Protein AF-A0A1W5XYM2-F1 (afdb_monomer)

Structure (mmCIF, N/CA/C/O backbone):
data_AF-A0A1W5XYM2-F1
#
_entry.id   AF-A0A1W5XYM2-F1
#
loop_
_atom_site.group_PDB
_atom_site.id
_atom_site.type_symbol
_atom_site.label_atom_id
_atom_site.label_alt_id
_atom_site.label_comp_id
_atom_site.label_asym_id
_atom_site.label_entity_id
_atom_site.label_seq_id
_atom_site.pdbx_PDB_ins_code
_atom_site.Cartn_x
_atom_site.Cartn_y
_atom_site.Cartn_z
_atom_site.occupancy
_atom_site.B_iso_or_equiv
_atom_site.auth_seq_id
_atom_site.auth_comp_id
_atom_site.auth_asym_id
_atom_site.auth_atom_id
_atom_site.pdbx_PDB_model_num
ATOM 1 N N . MET A 1 1 ? -4.472 -8.269 26.282 1.00 30.28 1 MET A N 1
ATOM 2 C CA . MET A 1 1 ? -3.073 -8.304 25.808 1.00 30.28 1 MET A CA 1
ATOM 3 C C . MET A 1 1 ? -2.757 -6.924 25.257 1.00 30.28 1 MET A C 1
ATOM 5 O O . MET A 1 1 ? -3.439 -6.501 24.339 1.00 30.28 1 MET A O 1
ATOM 9 N N . ARG A 1 2 ? -1.864 -6.162 25.898 1.00 38.22 2 ARG A N 1
ATOM 10 C CA . ARG A 1 2 ? -1.544 -4.778 25.515 1.00 38.22 2 ARG A CA 1
ATOM 11 C C . ARG A 1 2 ? -0.221 -4.819 24.760 1.00 38.22 2 ARG A C 1
ATOM 13 O O . ARG A 1 2 ? 0.815 -4.989 25.397 1.00 38.22 2 ARG A O 1
ATOM 20 N N . LEU A 1 3 ? -0.263 -4.754 23.430 1.00 42.53 3 LEU A N 1
ATOM 21 C CA . LEU A 1 3 ? 0.958 -4.581 22.650 1.00 42.53 3 LEU A CA 1
ATOM 22 C C . LEU A 1 3 ? 1.494 -3.173 22.916 1.00 42.53 3 LEU A C 1
ATOM 24 O O . LEU A 1 3 ? 0.780 -2.178 22.792 1.00 42.53 3 LEU A O 1
ATOM 28 N N . LEU A 1 4 ? 2.740 -3.122 23.376 1.00 39.78 4 LEU A N 1
ATOM 29 C CA . LEU A 1 4 ? 3.521 -1.900 23.475 1.00 39.78 4 LEU A CA 1
ATOM 30 C C . LEU A 1 4 ? 3.634 -1.304 22.070 1.00 39.78 4 LEU A C 1
ATOM 32 O O . LEU A 1 4 ? 3.884 -2.042 21.118 1.00 39.78 4 LEU A O 1
ATOM 36 N N . ALA A 1 5 ? 3.428 0.011 21.972 1.00 45.81 5 ALA A N 1
ATOM 37 C CA . ALA A 1 5 ? 3.648 0.806 20.772 1.00 45.81 5 ALA A CA 1
ATOM 38 C C . ALA A 1 5 ? 5.026 0.463 20.197 1.00 45.81 5 ALA A C 1
ATOM 40 O O . ALA A 1 5 ? 6.050 0.820 20.779 1.00 45.81 5 ALA A O 1
ATOM 41 N N . SER A 1 6 ? 5.047 -0.323 19.125 1.00 45.06 6 SER A N 1
ATOM 42 C CA . SER A 1 6 ? 6.289 -0.778 18.528 1.00 45.06 6 SER A CA 1
ATOM 43 C C . SER A 1 6 ? 6.662 0.196 17.425 1.00 45.06 6 SER A C 1
ATOM 45 O O . SER A 1 6 ? 5.834 0.534 16.588 1.00 45.06 6 SER A O 1
ATOM 47 N N . ASP A 1 7 ? 7.932 0.584 17.430 1.00 51.69 7 ASP A N 1
ATOM 48 C CA . ASP A 1 7 ? 8.725 1.157 16.337 1.00 51.69 7 ASP A CA 1
ATOM 49 C C . ASP A 1 7 ? 8.713 0.206 15.116 1.00 51.69 7 ASP A C 1
ATOM 51 O O . ASP A 1 7 ? 9.746 -0.310 14.696 1.00 51.69 7 ASP A O 1
ATOM 55 N N . ARG A 1 8 ? 7.538 -0.173 14.604 1.00 60.62 8 ARG A N 1
ATOM 56 C CA . ARG A 1 8 ? 7.311 -1.073 13.464 1.00 60.62 8 ARG A CA 1
ATOM 57 C C . ARG A 1 8 ? 5.956 -0.733 12.849 1.00 60.62 8 ARG A C 1
ATOM 59 O O . ARG A 1 8 ? 5.041 -0.336 13.563 1.00 60.62 8 ARG A O 1
ATOM 66 N N . VAL A 1 9 ? 5.836 -0.899 11.532 1.00 69.81 9 VAL A N 1
ATOM 67 C CA . VAL A 1 9 ? 4.541 -0.808 10.840 1.00 69.81 9 VAL A CA 1
ATOM 68 C C . VAL A 1 9 ? 3.540 -1.750 11.509 1.00 69.81 9 VAL A C 1
ATOM 70 O O . VAL A 1 9 ? 3.903 -2.864 11.893 1.00 69.81 9 VAL A O 1
ATOM 73 N N . ASP A 1 10 ? 2.307 -1.270 11.666 1.00 81.50 10 ASP A N 1
ATOM 74 C CA . ASP A 1 10 ? 1.212 -1.999 12.300 1.00 81.50 10 ASP A CA 1
ATOM 75 C C . ASP A 1 10 ? 1.014 -3.374 11.632 1.00 81.50 10 ASP A C 1
ATOM 77 O O . ASP A 1 10 ? 0.920 -3.480 10.407 1.00 81.50 10 ASP A O 1
ATOM 81 N N . GLY A 1 11 ? 0.989 -4.440 12.435 1.00 84.94 11 GLY A N 1
ATOM 82 C CA . GLY A 1 11 ? 0.826 -5.803 11.932 1.00 84.94 11 GLY A CA 1
ATOM 83 C C . GLY A 1 11 ? -0.524 -6.015 11.249 1.00 84.94 11 GLY A C 1
ATOM 84 O O . GLY A 1 11 ? -0.584 -6.708 10.232 1.00 84.94 11 GLY A O 1
ATOM 85 N N . ASP A 1 12 ? -1.576 -5.364 11.747 1.00 89.75 12 ASP A N 1
ATOM 86 C CA . ASP A 1 12 ? -2.912 -5.436 11.157 1.00 89.75 12 ASP A CA 1
ATOM 87 C C . ASP A 1 12 ? -2.926 -4.745 9.789 1.00 89.75 12 ASP A C 1
ATOM 89 O O . ASP A 1 12 ? -3.544 -5.243 8.848 1.00 89.75 12 ASP A O 1
ATOM 93 N N . LEU A 1 13 ? -2.141 -3.673 9.624 1.00 94.19 13 LEU A N 1
ATOM 94 C CA . LEU A 1 13 ? -1.963 -3.011 8.332 1.00 94.19 13 LEU A CA 1
ATOM 95 C C . LEU A 1 13 ? -1.293 -3.921 7.298 1.00 94.19 13 LEU A C 1
ATOM 97 O O . LEU A 1 13 ? -1.741 -3.987 6.153 1.00 94.19 13 LEU A O 1
ATOM 101 N N . VAL A 1 14 ? -0.243 -4.648 7.688 1.00 92.81 14 VAL A N 1
ATOM 102 C CA . VAL A 1 14 ? 0.433 -5.596 6.786 1.00 92.81 14 VAL A CA 1
ATOM 103 C C . VAL A 1 14 ? -0.506 -6.741 6.397 1.00 92.81 14 VAL A C 1
ATOM 105 O O . VAL A 1 14 ? -0.561 -7.121 5.226 1.00 92.81 14 VAL A O 1
ATOM 108 N N . CYS A 1 15 ? -1.273 -7.269 7.353 1.00 94.38 15 CYS A N 1
ATOM 109 C CA . CYS A 1 15 ? -2.271 -8.305 7.097 1.00 94.38 15 CYS A CA 1
ATOM 110 C C . CYS A 1 15 ? -3.372 -7.821 6.142 1.00 94.38 15 CYS A C 1
ATOM 112 O O . CYS A 1 15 ? -3.681 -8.520 5.177 1.00 94.38 15 CYS A O 1
ATOM 114 N N . ALA A 1 16 ? -3.918 -6.621 6.362 1.00 97.00 16 ALA A N 1
ATOM 115 C CA . ALA A 1 16 ? -4.932 -6.024 5.495 1.00 97.00 16 ALA A CA 1
ATOM 116 C C . ALA A 1 16 ? -4.398 -5.795 4.072 1.00 97.00 16 ALA A C 1
ATOM 118 O O . ALA A 1 16 ? -5.051 -6.159 3.094 1.00 97.00 16 ALA A O 1
ATOM 119 N N . ALA A 1 17 ? -3.173 -5.276 3.946 1.00 96.62 17 ALA A N 1
ATOM 120 C CA . ALA A 1 17 ? -2.528 -5.075 2.651 1.00 96.62 17 ALA A CA 1
ATOM 121 C C . ALA A 1 17 ? -2.314 -6.394 1.894 1.00 96.62 17 ALA A C 1
ATOM 123 O O . ALA A 1 17 ? -2.504 -6.453 0.682 1.00 96.62 17 ALA A O 1
ATOM 124 N N . TYR A 1 18 ? -1.944 -7.465 2.601 1.00 95.25 18 TYR A N 1
ATOM 125 C CA . TYR A 1 18 ? -1.798 -8.790 2.001 1.00 95.25 18 TYR A CA 1
ATOM 126 C C . TYR A 1 18 ? -3.147 -9.426 1.623 1.00 95.25 18 TYR A C 1
ATOM 128 O O . TYR A 1 18 ? -3.212 -10.226 0.686 1.00 95.25 18 TYR A O 1
ATOM 136 N N . ALA A 1 19 ? -4.225 -9.097 2.340 1.00 97.19 19 ALA A N 1
ATOM 137 C CA . ALA A 1 19 ? -5.566 -9.595 2.052 1.00 97.19 19 ALA A CA 1
ATOM 138 C C . ALA A 1 19 ? -6.166 -8.979 0.776 1.00 97.19 19 ALA A C 1
ATOM 140 O O . ALA A 1 19 ? -6.905 -9.669 0.074 1.00 97.19 19 ALA A O 1
ATOM 141 N N . GLU A 1 20 ? -5.822 -7.730 0.444 1.00 97.62 20 GLU A N 1
ATOM 142 C CA . GLU A 1 20 ? -6.244 -7.064 -0.795 1.00 97.62 20 GLU A CA 1
ATOM 143 C C . GLU A 1 20 ? -5.508 -7.652 -2.018 1.00 97.62 20 GLU A C 1
ATOM 145 O O . GLU A 1 20 ? -4.294 -7.462 -2.175 1.00 97.62 20 GLU A O 1
ATOM 150 N N . PRO A 1 21 ? -6.212 -8.357 -2.930 1.00 95.81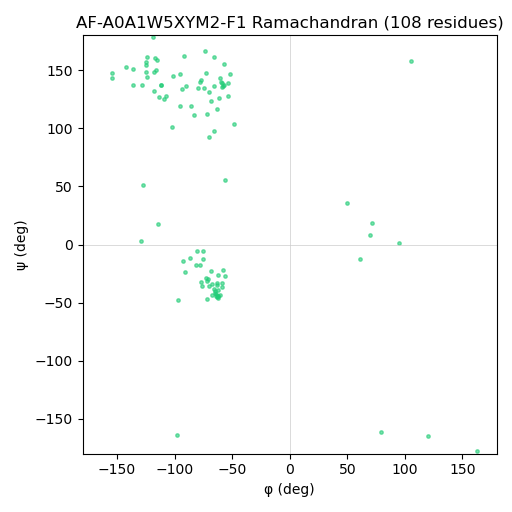 21 PRO A N 1
ATOM 151 C CA . PRO A 1 21 ? -5.577 -9.052 -4.042 1.00 95.81 21 PRO A CA 1
ATOM 152 C C . PRO A 1 21 ? -4.772 -8.146 -4.969 1.00 95.81 21 PRO A C 1
ATOM 154 O O . PRO A 1 21 ? -3.763 -8.611 -5.492 1.00 95.81 21 PRO A O 1
ATOM 157 N N . ARG A 1 22 ? -5.189 -6.889 -5.176 1.00 95.62 22 ARG A N 1
ATOM 158 C CA . ARG A 1 22 ? -4.481 -5.927 -6.034 1.00 95.62 22 ARG A CA 1
ATOM 159 C C . ARG A 1 22 ? -3.127 -5.533 -5.438 1.00 95.62 22 ARG A C 1
ATOM 161 O O . ARG A 1 22 ? -2.129 -5.522 -6.152 1.00 95.62 22 ARG A O 1
ATOM 168 N N . LEU A 1 23 ? -3.069 -5.279 -4.129 1.00 96.56 23 LEU A N 1
ATOM 169 C CA . LEU A 1 23 ? -1.831 -4.894 -3.441 1.00 96.56 23 LEU A CA 1
ATOM 170 C C . LEU A 1 23 ? -0.899 -6.079 -3.201 1.00 96.56 23 LEU A C 1
ATOM 172 O O . LEU A 1 23 ? 0.315 -5.922 -3.302 1.00 96.56 23 LEU A O 1
ATOM 176 N N . ARG A 1 24 ? -1.440 -7.285 -2.979 1.00 95.88 24 ARG A N 1
ATOM 177 C CA . ARG A 1 24 ? -0.645 -8.517 -2.829 1.00 95.88 24 ARG A CA 1
ATOM 178 C C . ARG A 1 24 ? 0.238 -8.828 -4.044 1.00 95.88 24 ARG A C 1
ATOM 180 O O . ARG A 1 24 ? 1.208 -9.573 -3.923 1.00 95.88 24 ARG A O 1
ATOM 187 N N . GLN A 1 25 ? -0.103 -8.296 -5.215 1.00 95.00 25 GLN A N 1
ATOM 188 C CA . GLN A 1 25 ? 0.695 -8.460 -6.430 1.00 95.00 25 GLN A CA 1
ATOM 189 C C . GLN A 1 25 ? 1.928 -7.549 -6.466 1.00 95.00 25 GLN A C 1
ATOM 191 O O . GLN A 1 25 ? 2.842 -7.804 -7.250 1.00 95.00 25 GLN A O 1
ATOM 196 N N . LEU A 1 26 ? 1.961 -6.503 -5.640 1.00 95.44 26 LEU A N 1
ATOM 197 C CA . LEU A 1 26 ? 3.032 -5.517 -5.598 1.00 95.44 26 LEU A CA 1
ATOM 198 C C . LEU A 1 26 ? 4.101 -5.898 -4.581 1.00 95.44 26 LEU A C 1
ATOM 200 O O . LEU A 1 26 ? 3.882 -6.720 -3.694 1.00 95.44 26 LEU A O 1
ATOM 204 N N . PHE A 1 27 ? 5.276 -5.289 -4.711 1.00 94.00 27 PHE A N 1
ATOM 205 C CA . PHE A 1 27 ? 6.357 -5.449 -3.753 1.00 94.00 27 PHE A CA 1
ATOM 206 C C . PHE A 1 27 ? 6.150 -4.486 -2.573 1.00 94.00 27 PHE A C 1
ATOM 208 O O . PHE A 1 27 ? 6.269 -3.271 -2.771 1.00 94.00 27 PHE A O 1
ATOM 215 N N . PRO A 1 28 ? 5.836 -4.982 -1.360 1.00 93.75 28 PRO A N 1
ATOM 216 C CA . PRO A 1 28 ? 5.708 -4.126 -0.195 1.00 93.75 28 PRO A CA 1
ATOM 217 C C . PRO A 1 28 ? 7.093 -3.755 0.329 1.00 93.75 28 PRO A C 1
ATOM 219 O O . PRO A 1 28 ? 7.989 -4.596 0.426 1.00 93.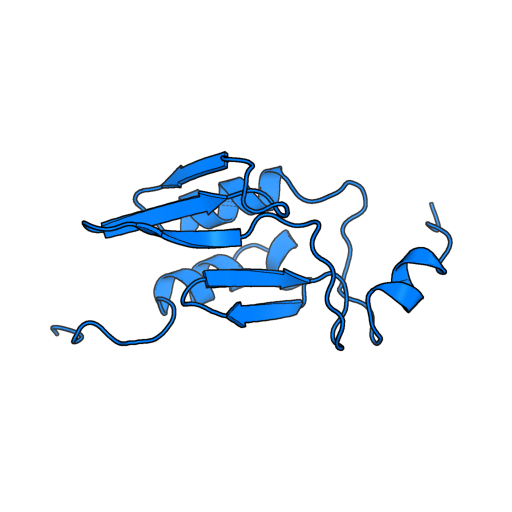75 28 PRO A O 1
ATOM 222 N N . TRP A 1 29 ? 7.260 -2.505 0.737 1.00 90.44 29 TRP A N 1
ATOM 223 C CA . TRP A 1 29 ? 8.446 -2.082 1.468 1.00 90.44 29 TRP A CA 1
ATOM 224 C C . TRP A 1 29 ? 8.076 -1.074 2.549 1.00 90.44 29 TRP A C 1
ATOM 226 O O . TRP A 1 29 ? 7.064 -0.381 2.469 1.00 90.44 29 TRP A O 1
ATOM 236 N N . VAL A 1 30 ? 8.888 -1.037 3.602 1.00 89.50 30 VAL A N 1
ATOM 237 C CA . VAL A 1 30 ? 8.656 -0.187 4.768 1.00 89.50 30 VAL A CA 1
ATOM 238 C C . VAL A 1 30 ? 9.803 0.799 4.909 1.00 89.50 30 VAL A C 1
ATOM 240 O O . VAL A 1 30 ? 10.970 0.408 4.884 1.00 89.50 30 VAL A O 1
ATOM 243 N N . GLY A 1 31 ? 9.474 2.072 5.102 1.00 84.25 31 GLY A N 1
ATOM 244 C CA . GLY A 1 31 ? 10.444 3.127 5.380 1.00 84.25 31 GLY A CA 1
ATOM 245 C C . GLY A 1 31 ? 9.789 4.271 6.140 1.00 84.25 31 GLY A C 1
ATOM 246 O O . GLY A 1 31 ? 8.626 4.562 5.909 1.00 84.25 31 GLY A O 1
ATOM 247 N N . MET A 1 32 ? 10.508 4.900 7.075 1.00 83.62 32 MET A N 1
ATOM 248 C CA . MET A 1 32 ? 9.979 6.003 7.904 1.00 83.62 32 MET A CA 1
ATOM 249 C C . MET A 1 32 ? 8.619 5.702 8.570 1.00 83.62 32 MET A C 1
ATOM 251 O O . MET A 1 32 ? 7.796 6.599 8.710 1.00 83.62 32 MET A O 1
ATOM 255 N N . TRP A 1 33 ? 8.387 4.451 8.989 1.00 85.25 33 TRP A N 1
ATOM 256 C CA . TRP A 1 33 ? 7.114 3.981 9.573 1.00 85.25 33 TRP A CA 1
ATOM 257 C C . TRP A 1 33 ? 5.934 3.890 8.603 1.00 85.25 33 TRP A C 1
ATOM 259 O O . TRP A 1 33 ? 4.815 3.618 9.025 1.00 85.25 33 TRP A O 1
ATOM 269 N N . GLU A 1 34 ? 6.180 4.070 7.313 1.00 92.19 34 GLU A N 1
ATOM 270 C CA . GLU A 1 34 ? 5.175 4.033 6.260 1.00 92.19 34 GLU A CA 1
ATOM 271 C C . GLU A 1 34 ? 5.225 2.694 5.521 1.00 92.19 34 GLU A C 1
ATOM 273 O O . GLU A 1 34 ? 6.302 2.127 5.303 1.00 92.19 34 GLU A O 1
ATOM 278 N N . LEU A 1 35 ? 4.057 2.212 5.103 1.00 94.75 35 LEU A N 1
ATOM 279 C CA . LEU A 1 35 ? 3.913 1.080 4.201 1.00 94.75 35 LEU A CA 1
ATOM 280 C C . LEU A 1 35 ? 3.769 1.586 2.76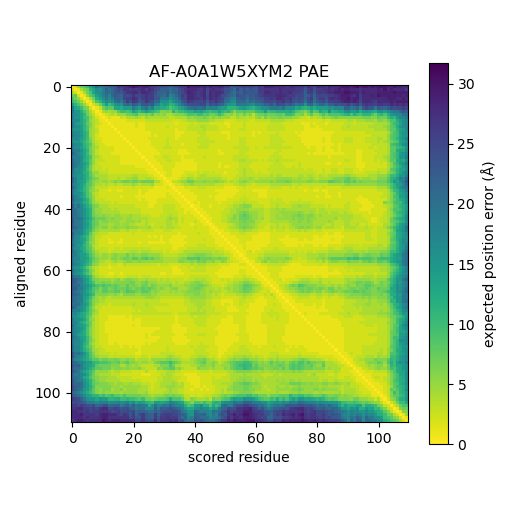6 1.00 94.75 35 LEU A C 1
ATOM 282 O O . LEU A 1 35 ? 2.814 2.292 2.439 1.00 94.75 35 LEU A O 1
ATOM 286 N N . HIS A 1 36 ? 4.707 1.183 1.918 1.00 94.50 36 HIS A N 1
ATOM 287 C CA . HIS A 1 36 ? 4.772 1.535 0.505 1.00 94.50 36 HIS A CA 1
ATOM 288 C C . HIS A 1 36 ? 4.631 0.295 -0.375 1.00 94.50 36 HIS A C 1
ATOM 290 O O . HIS A 1 36 ? 4.915 -0.828 0.050 1.00 94.50 36 HIS A O 1
ATOM 296 N N . PHE A 1 37 ? 4.269 0.521 -1.637 1.00 95.19 37 PHE A N 1
ATOM 297 C CA . PHE A 1 37 ? 4.168 -0.517 -2.659 1.00 95.19 37 PHE A CA 1
ATOM 298 C C . PHE A 1 37 ? 4.954 -0.110 -3.899 1.00 95.19 37 PHE A C 1
ATOM 300 O O . PHE A 1 37 ? 4.905 1.036 -4.337 1.00 95.19 37 PHE A O 1
ATOM 307 N N . SER A 1 38 ? 5.680 -1.065 -4.469 1.00 93.50 38 SER A N 1
ATOM 308 C CA . SER A 1 38 ? 6.467 -0.886 -5.683 1.00 93.50 38 SER A CA 1
ATOM 309 C C . SER A 1 38 ? 6.043 -1.904 -6.732 1.00 93.50 38 SER A C 1
ATOM 311 O O . SER A 1 38 ? 5.746 -3.060 -6.423 1.00 93.50 38 SER A O 1
ATOM 313 N N . ARG A 1 39 ? 6.057 -1.487 -7.998 1.00 93.69 39 ARG A N 1
ATOM 314 C CA . ARG A 1 39 ? 5.846 -2.384 -9.142 1.00 93.69 39 ARG A CA 1
ATOM 315 C C . ARG A 1 39 ? 7.113 -3.159 -9.512 1.00 93.69 39 ARG A C 1
ATOM 317 O O . ARG A 1 39 ? 7.051 -4.034 -10.365 1.00 93.69 39 ARG A O 1
ATOM 324 N N . CYS A 1 40 ? 8.249 -2.869 -8.881 1.00 93.56 40 CYS A N 1
ATOM 325 C CA . CYS A 1 40 ? 9.505 -3.602 -9.040 1.00 93.56 40 CYS A CA 1
ATOM 326 C C . CYS A 1 40 ? 10.051 -4.088 -7.693 1.00 93.56 40 CYS A C 1
ATOM 328 O O . CYS A 1 40 ? 9.767 -3.482 -6.655 1.00 93.56 40 CYS A O 1
ATOM 330 N N . THR A 1 41 ? 10.839 -5.162 -7.704 1.00 93.00 41 THR A N 1
ATOM 331 C CA . THR A 1 41 ? 11.372 -5.780 -6.476 1.00 93.00 41 THR A CA 1
ATOM 332 C C . THR A 1 41 ? 12.751 -5.267 -6.057 1.00 93.00 41 THR A C 1
ATOM 334 O O . THR A 1 41 ? 13.176 -5.540 -4.938 1.00 93.00 41 THR A O 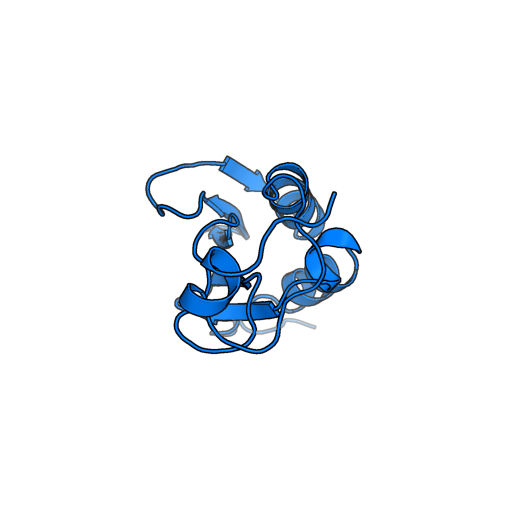1
ATOM 337 N N . GLU A 1 42 ? 13.468 -4.555 -6.929 1.00 93.00 42 GLU A N 1
ATOM 338 C CA . GLU A 1 42 ? 14.821 -4.052 -6.668 1.00 93.00 42 GLU A CA 1
ATOM 339 C C . GLU A 1 42 ? 14.875 -2.522 -6.646 1.00 93.00 42 GLU A C 1
ATOM 341 O O . GLU A 1 42 ? 14.018 -1.817 -7.188 1.00 93.00 42 GLU A O 1
ATOM 346 N N . TYR A 1 43 ? 15.920 -2.000 -6.004 1.00 86.81 43 TYR A N 1
ATOM 347 C CA . TYR A 1 43 ? 16.182 -0.570 -5.939 1.00 86.81 43 TYR A CA 1
ATOM 348 C C . TYR A 1 43 ? 16.784 -0.055 -7.262 1.00 86.81 43 TYR A C 1
ATOM 350 O O . TYR A 1 43 ? 17.668 -0.711 -7.811 1.00 86.81 43 TYR A O 1
ATOM 358 N N . PRO A 1 44 ? 16.417 1.152 -7.737 1.00 88.56 44 PRO A N 1
ATOM 359 C CA . PRO A 1 44 ? 15.408 2.048 -7.169 1.00 88.56 44 PRO A CA 1
ATOM 360 C C . PRO A 1 44 ? 13.960 1.594 -7.420 1.00 88.56 44 PRO A C 1
ATOM 362 O O . PRO A 1 44 ? 13.595 1.268 -8.547 1.00 88.56 44 PRO A O 1
ATOM 365 N N . CYS A 1 45 ? 13.132 1.641 -6.369 1.00 86.44 45 CYS A N 1
ATOM 366 C CA . CYS A 1 45 ? 11.708 1.285 -6.406 1.00 86.44 45 CYS A CA 1
ATOM 367 C C . CYS A 1 45 ? 10.877 2.244 -7.273 1.00 86.44 45 CYS A C 1
ATOM 369 O O . CYS A 1 45 ? 11.282 3.390 -7.507 1.00 86.44 45 CYS A O 1
ATOM 371 N N . THR A 1 46 ? 9.678 1.821 -7.690 1.00 87.19 46 THR A N 1
ATOM 372 C CA . THR A 1 46 ? 8.695 2.768 -8.237 1.00 87.19 46 THR A CA 1
ATOM 373 C C . THR A 1 46 ? 8.106 3.639 -7.120 1.00 87.19 46 THR A C 1
ATOM 375 O O . THR A 1 46 ? 8.010 3.221 -5.969 1.00 87.19 46 THR A O 1
ATOM 378 N N . TRP A 1 47 ? 7.767 4.882 -7.467 1.00 86.94 47 TRP A N 1
ATOM 379 C CA . TRP A 1 47 ? 7.202 5.904 -6.575 1.00 86.94 47 TRP A CA 1
ATOM 380 C C . TRP A 1 47 ? 5.925 6.470 -7.201 1.00 86.94 47 TRP A C 1
ATOM 382 O O . TRP A 1 47 ? 5.793 7.669 -7.417 1.00 86.94 47 TRP A O 1
ATOM 392 N N . ASP A 1 48 ? 5.022 5.582 -7.598 1.00 91.06 48 ASP A N 1
ATOM 393 C CA . ASP A 1 48 ? 3.801 5.883 -8.353 1.00 91.06 48 ASP A CA 1
ATOM 394 C C . ASP A 1 48 ? 2.534 5.276 -7.732 1.00 91.06 48 ASP A C 1
ATOM 396 O O . ASP A 1 48 ? 1.445 5.446 -8.272 1.00 91.06 48 ASP A O 1
ATOM 400 N N . VAL A 1 49 ? 2.667 4.613 -6.582 1.00 93.56 49 VAL A N 1
ATOM 401 C CA . VAL A 1 49 ? 1.559 4.078 -5.784 1.00 93.56 49 VAL A CA 1
ATOM 402 C C . VAL A 1 49 ? 1.456 4.868 -4.473 1.00 93.56 49 VAL A C 1
ATOM 404 O O . VAL A 1 49 ? 2.497 5.170 -3.880 1.00 93.56 49 VAL A O 1
ATOM 407 N N . PRO A 1 50 ? 0.245 5.244 -4.014 1.00 96.06 50 PRO A N 1
ATOM 408 C CA . PRO A 1 50 ? 0.067 5.861 -2.704 1.00 96.06 50 PRO A CA 1
ATOM 409 C C . PRO A 1 50 ? 0.595 4.978 -1.569 1.00 96.06 50 PRO A C 1
ATOM 411 O O . PRO A 1 50 ? 0.657 3.754 -1.684 1.00 96.06 50 PRO A O 1
ATOM 414 N N . TYR A 1 51 ? 0.941 5.601 -0.450 1.00 95.19 51 TYR A N 1
ATOM 415 C CA . TYR A 1 51 ? 1.470 4.912 0.723 1.00 95.19 51 TYR A CA 1
ATOM 416 C C . TYR A 1 51 ? 0.629 5.201 1.961 1.00 95.19 51 TYR A C 1
ATOM 418 O O . TYR A 1 51 ? -0.124 6.177 2.011 1.00 95.19 51 TYR A O 1
ATOM 426 N N . ILE A 1 52 ? 0.774 4.341 2.969 1.00 96.56 52 ILE A N 1
ATOM 427 C CA . ILE A 1 52 ? 0.015 4.411 4.217 1.00 96.56 52 ILE A CA 1
ATOM 428 C C . ILE A 1 52 ? 0.970 4.740 5.359 1.00 96.56 52 ILE A C 1
ATOM 430 O O . ILE A 1 52 ? 1.970 4.053 5.561 1.00 96.56 52 ILE A O 1
ATOM 434 N N . ALA A 1 53 ? 0.650 5.775 6.125 1.00 93.50 53 ALA A N 1
ATOM 435 C CA . ALA A 1 53 ? 1.387 6.201 7.306 1.00 93.50 53 ALA A CA 1
ATOM 436 C C . ALA A 1 53 ? 0.495 6.102 8.555 1.00 93.50 53 ALA A C 1
ATOM 438 O O . ALA A 1 53 ? -0.714 6.319 8.459 1.00 93.50 53 ALA A O 1
ATOM 439 N N . PRO A 1 54 ? 1.046 5.826 9.747 1.00 92.50 54 PRO A N 1
ATOM 440 C CA . PRO A 1 54 ? 0.283 5.927 10.985 1.00 92.50 54 PRO A CA 1
ATOM 441 C C . PRO A 1 54 ? -0.116 7.386 11.260 1.00 92.50 54 PRO A C 1
ATOM 443 O O . PRO A 1 54 ? 0.702 8.303 11.151 1.00 92.50 54 PRO A O 1
ATOM 446 N N . ARG A 1 55 ? -1.368 7.610 11.674 1.00 91.62 55 ARG A N 1
ATOM 447 C CA . ARG A 1 55 ? -1.861 8.929 12.095 1.00 91.62 55 ARG A CA 1
ATOM 448 C C . ARG A 1 55 ? -1.639 9.119 13.594 1.00 91.62 55 ARG A C 1
ATOM 450 O O . ARG A 1 55 ? -1.933 8.241 14.409 1.00 91.62 55 ARG A O 1
ATOM 457 N N . ARG A 1 56 ? -1.166 10.302 13.999 1.00 85.50 56 ARG A N 1
ATOM 458 C CA . ARG A 1 56 ? -1.061 10.649 15.424 1.00 85.50 56 ARG A CA 1
ATOM 459 C C . ARG A 1 56 ? -2.455 10.625 16.060 1.00 85.50 56 ARG A C 1
ATOM 461 O O . ARG A 1 56 ? -3.346 11.328 15.605 1.00 85.50 56 ARG A O 1
ATOM 468 N N . GLY A 1 57 ? -2.613 9.862 17.140 1.00 85.44 57 GLY A N 1
ATOM 469 C CA . GLY A 1 57 ? -3.911 9.673 17.800 1.00 85.44 57 GLY A CA 1
ATOM 470 C C . GLY A 1 57 ? -4.666 8.417 17.355 1.00 85.44 57 GLY A C 1
ATOM 471 O O . GLY A 1 57 ? -5.737 8.156 17.892 1.00 85.44 57 GLY A O 1
ATOM 472 N N . GLY A 1 58 ? -4.088 7.620 16.451 1.00 88.88 58 GLY A N 1
ATOM 473 C CA . GLY A 1 58 ? -4.664 6.368 15.965 1.00 88.88 58 GLY A CA 1
ATOM 474 C C . GLY A 1 58 ? -5.236 6.491 14.555 1.00 88.88 58 GLY A C 1
ATOM 475 O O . GLY A 1 58 ? -5.563 7.587 14.086 1.00 88.88 58 GLY A O 1
ATOM 476 N N . GLY A 1 59 ? -5.353 5.345 13.889 1.00 93.75 59 GLY A N 1
ATOM 477 C CA . GLY A 1 59 ? -5.707 5.255 12.477 1.00 93.75 59 GLY A CA 1
ATOM 478 C C . GLY A 1 59 ? -4.524 5.547 11.555 1.00 93.75 59 GLY A C 1
ATOM 479 O O . GLY A 1 59 ? -3.355 5.503 11.953 1.00 93.75 59 GLY A O 1
ATOM 480 N N . PHE A 1 60 ? -4.852 5.863 10.311 1.00 95.75 60 PHE A N 1
ATOM 481 C CA . PHE A 1 60 ? -3.934 5.906 9.188 1.00 95.75 60 PHE A CA 1
ATOM 482 C C . PHE A 1 60 ? -4.165 7.149 8.336 1.00 95.75 60 PHE A C 1
ATOM 484 O O . PHE A 1 60 ? -5.270 7.678 8.232 1.00 95.75 60 PHE A O 1
ATOM 491 N N . VAL A 1 61 ? -3.091 7.588 7.703 1.00 95.75 61 VAL A N 1
ATOM 492 C CA . VAL A 1 61 ? -3.074 8.588 6.647 1.00 95.75 61 VAL A CA 1
ATOM 493 C C . VAL A 1 61 ? -2.675 7.892 5.359 1.00 95.75 61 VAL A C 1
ATOM 495 O O . VAL A 1 61 ? -1.721 7.116 5.349 1.00 95.75 61 VAL A O 1
ATOM 498 N N . VAL A 1 62 ? -3.363 8.218 4.272 1.00 97.00 62 VAL A N 1
ATOM 499 C CA . VAL A 1 62 ? -2.968 7.831 2.922 1.00 97.00 62 VAL A CA 1
ATOM 500 C C . VAL A 1 62 ? -2.489 9.079 2.193 1.00 97.00 62 VAL A C 1
ATOM 502 O O . VAL A 1 62 ? -3.195 10.090 2.111 1.00 97.00 62 VAL A O 1
ATOM 505 N N . ALA A 1 63 ? -1.274 9.008 1.667 1.00 95.50 63 ALA A N 1
ATOM 506 C CA . ALA A 1 63 ? -0.652 10.087 0.917 1.00 95.50 63 ALA A CA 1
ATOM 507 C C . ALA A 1 63 ? -0.222 9.587 -0.460 1.00 95.50 63 ALA A C 1
ATOM 509 O O . ALA A 1 63 ? 0.096 8.412 -0.655 1.00 95.50 63 ALA A O 1
ATOM 510 N N . GLY A 1 64 ? -0.255 10.492 -1.432 1.00 92.06 64 GLY A N 1
ATOM 511 C CA . GLY A 1 64 ? 0.122 10.180 -2.797 1.00 92.06 64 GLY A CA 1
ATOM 512 C C . GLY A 1 64 ? 1.637 10.016 -2.953 1.00 92.06 64 GLY A C 1
ATOM 513 O O . GLY A 1 64 ? 2.420 10.417 -2.085 1.00 92.06 64 GLY A O 1
ATOM 514 N N . PRO A 1 65 ? 2.084 9.464 -4.089 1.00 86.81 65 PRO A N 1
ATOM 515 C CA . PRO A 1 65 ? 3.474 9.049 -4.279 1.00 86.81 65 PRO A CA 1
ATOM 516 C C . PRO A 1 65 ? 4.491 10.199 -4.197 1.00 86.81 65 PRO A C 1
ATOM 518 O O . PRO A 1 65 ? 5.645 10.006 -3.821 1.00 86.81 65 PRO A O 1
ATOM 521 N N . SER A 1 66 ? 4.056 11.423 -4.510 1.00 82.50 66 SER A N 1
ATOM 522 C CA . SER A 1 66 ? 4.866 12.644 -4.438 1.00 82.50 66 SER A CA 1
ATOM 523 C C . SER A 1 66 ? 5.084 13.165 -3.011 1.00 82.50 66 SER A C 1
ATOM 525 O O . SER A 1 66 ? 5.798 14.152 -2.835 1.00 82.50 66 SER A O 1
ATOM 527 N N . ARG A 1 67 ? 4.451 12.549 -1.998 1.00 81.94 67 ARG A N 1
ATOM 528 C CA . ARG A 1 67 ? 4.392 12.981 -0.584 1.00 81.94 67 ARG A CA 1
ATOM 529 C C . ARG A 1 67 ? 3.740 14.347 -0.335 1.00 81.94 67 ARG A C 1
ATOM 531 O O . ARG A 1 67 ? 3.448 14.675 0.809 1.00 81.94 67 ARG A O 1
ATOM 538 N N . VAL A 1 68 ? 3.512 15.141 -1.379 1.00 84.31 68 VAL A N 1
ATOM 539 C CA . VAL A 1 68 ? 2.774 16.412 -1.315 1.00 84.31 68 VAL A CA 1
ATOM 540 C C . VAL A 1 68 ? 1.285 16.219 -1.575 1.00 84.31 68 VAL A C 1
ATOM 542 O O . VAL A 1 68 ? 0.472 17.042 -1.165 1.00 84.31 68 VAL 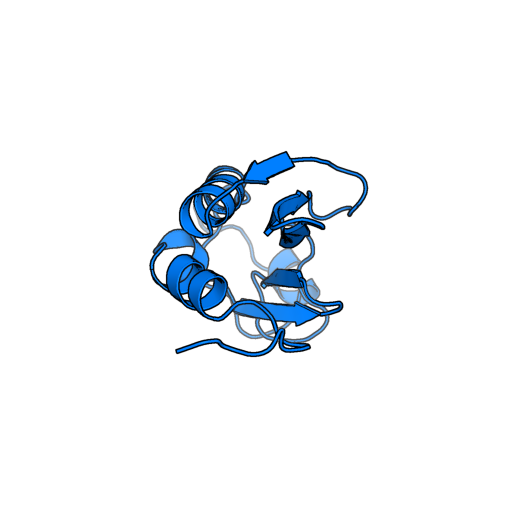A O 1
ATOM 545 N N . GLU A 1 69 ? 0.925 15.138 -2.262 1.00 89.81 69 GLU A N 1
ATOM 546 C CA . GLU A 1 69 ? -0.462 14.783 -2.512 1.00 89.81 69 GLU A CA 1
ATOM 547 C C . GLU A 1 69 ? -1.072 14.105 -1.286 1.00 89.81 69 GLU A C 1
ATOM 549 O O . GLU A 1 69 ? -0.491 13.197 -0.688 1.00 89.81 69 GLU A O 1
ATOM 554 N N . TRP A 1 70 ? -2.282 14.530 -0.946 1.00 93.12 70 TRP A N 1
ATOM 555 C CA . TRP A 1 70 ? -3.071 13.969 0.134 1.00 93.12 70 TRP A CA 1
ATOM 556 C C . TRP A 1 70 ? -4.227 13.148 -0.428 1.00 93.12 70 TRP A C 1
ATOM 558 O O . TRP A 1 70 ? -5.006 13.657 -1.234 1.00 93.12 70 TRP A O 1
ATOM 568 N N . VAL A 1 71 ? -4.359 11.898 0.022 1.00 95.56 71 VAL A N 1
ATOM 569 C CA . VAL A 1 71 ? -5.461 11.019 -0.386 1.00 95.56 71 VAL A CA 1
ATOM 570 C C . VAL A 1 71 ? -6.588 11.039 0.644 1.00 95.56 71 VAL A C 1
ATOM 572 O O . VAL A 1 71 ? -7.748 11.196 0.263 1.00 95.56 71 VAL A O 1
ATOM 575 N N . GLY A 1 72 ? -6.269 10.895 1.933 1.00 96.56 72 GLY A N 1
ATOM 576 C CA . GLY A 1 72 ? -7.277 10.850 2.991 1.00 96.56 72 GLY A CA 1
ATOM 577 C C . GLY A 1 72 ? -6.771 10.282 4.314 1.00 96.56 72 GLY A C 1
ATOM 578 O O . GLY A 1 72 ? -5.607 9.912 4.447 1.00 96.56 72 GLY A O 1
ATOM 579 N N . GLU A 1 73 ? -7.677 10.188 5.286 1.00 97.31 73 GLU A N 1
ATOM 580 C CA . GLU A 1 73 ? -7.456 9.485 6.555 1.00 97.31 73 GLU A CA 1
ATOM 581 C C . GLU A 1 73 ? -8.409 8.301 6.661 1.00 97.31 73 GLU A C 1
ATOM 583 O O . GLU A 1 73 ? -9.530 8.350 6.156 1.00 97.31 73 GLU A O 1
ATOM 588 N N . ALA A 1 74 ? -7.979 7.265 7.368 1.00 96.94 74 ALA A N 1
ATOM 589 C CA . ALA A 1 74 ? -8.769 6.077 7.631 1.00 96.94 74 ALA A CA 1
ATOM 590 C C . ALA A 1 74 ? -8.613 5.660 9.092 1.00 96.94 74 ALA A C 1
ATOM 592 O O . ALA A 1 74 ? -7.511 5.650 9.636 1.00 96.94 74 ALA A O 1
ATOM 593 N N . ASP A 1 75 ? -9.713 5.279 9.732 1.00 95.50 75 ASP A N 1
ATOM 594 C CA . ASP A 1 75 ? -9.668 4.800 11.116 1.00 95.50 75 ASP A CA 1
ATOM 595 C C . ASP A 1 75 ? -9.263 3.319 11.209 1.00 95.50 75 ASP A C 1
ATOM 597 O O . ASP A 1 75 ? -8.832 2.869 12.269 1.00 95.50 75 ASP A O 1
ATOM 601 N N . THR A 1 76 ? -9.356 2.571 10.101 1.00 95.75 76 THR A N 1
ATOM 602 C CA . THR A 1 76 ? -9.011 1.144 10.016 1.00 95.75 76 THR A CA 1
ATOM 603 C C . THR A 1 76 ? -7.980 0.862 8.925 1.00 95.75 76 THR A C 1
ATOM 605 O O . THR A 1 76 ? -7.826 1.631 7.970 1.00 95.75 76 THR A O 1
ATOM 608 N N . ALA A 1 77 ? -7.273 -0.261 9.070 1.00 96.56 77 ALA A N 1
ATOM 609 C CA . ALA A 1 77 ? -6.260 -0.704 8.120 1.00 96.56 77 ALA A CA 1
ATOM 610 C C . ALA A 1 77 ? -6.875 -1.034 6.754 1.00 96.56 77 ALA A C 1
ATOM 612 O O . ALA A 1 77 ? -6.325 -0.673 5.718 1.00 96.56 77 ALA A O 1
ATOM 613 N N . GLU A 1 78 ? -8.044 -1.672 6.757 1.00 97.56 78 GLU A N 1
ATOM 614 C CA . GLU A 1 78 ? -8.779 -2.076 5.561 1.00 97.56 78 GLU A CA 1
ATOM 615 C C . GLU A 1 78 ? -9.203 -0.862 4.735 1.00 97.56 78 GLU A C 1
ATOM 617 O O . GLU A 1 78 ? -8.985 -0.839 3.527 1.00 97.56 78 GLU A O 1
ATOM 622 N N . ALA A 1 79 ? -9.732 0.179 5.388 1.00 97.94 79 ALA A N 1
ATOM 623 C CA . ALA A 1 79 ? -10.130 1.403 4.703 1.00 97.94 79 ALA A CA 1
ATOM 624 C C . ALA A 1 79 ? -8.916 2.140 4.111 1.00 97.94 79 ALA A C 1
ATOM 626 O O . ALA A 1 79 ? -8.984 2.653 2.996 1.00 97.94 79 ALA A O 1
ATOM 627 N N . ALA A 1 80 ? -7.779 2.159 4.818 1.00 97.94 80 ALA A N 1
ATOM 628 C CA . ALA A 1 80 ? -6.543 2.734 4.288 1.00 97.94 80 ALA A CA 1
ATOM 629 C C . ALA A 1 80 ? -6.038 1.962 3.055 1.00 97.94 80 ALA A C 1
ATOM 631 O O . ALA A 1 80 ? -5.636 2.561 2.058 1.00 97.94 80 ALA A O 1
ATOM 632 N N . VAL A 1 81 ? -6.088 0.629 3.113 1.00 98.06 81 VAL A N 1
ATOM 633 C CA . VAL A 1 81 ? -5.713 -0.276 2.019 1.00 98.06 81 VAL A CA 1
ATOM 634 C C . VAL A 1 81 ? -6.607 -0.082 0.796 1.00 98.06 81 VAL A C 1
ATOM 636 O O . VAL A 1 81 ? -6.090 0.030 -0.315 1.00 98.06 81 VAL A O 1
ATOM 639 N N . GLU A 1 82 ? -7.920 0.031 0.986 1.00 98.06 82 GLU A N 1
ATOM 640 C CA . GLU A 1 82 ? -8.879 0.287 -0.092 1.00 98.06 82 GLU A CA 1
ATOM 641 C C . GLU A 1 82 ? -8.590 1.624 -0.794 1.00 98.06 82 GLU A C 1
ATOM 643 O O . GLU A 1 82 ? -8.506 1.676 -2.021 1.00 98.06 82 GLU A O 1
ATOM 648 N N . MET A 1 83 ? -8.295 2.685 -0.032 1.00 98.19 83 MET A N 1
ATOM 649 C CA . MET A 1 83 ? -7.927 3.992 -0.596 1.00 98.19 83 MET A CA 1
ATOM 650 C C . MET A 1 83 ? -6.682 3.948 -1.492 1.00 98.19 83 MET A C 1
ATOM 652 O O . MET A 1 83 ? -6.626 4.694 -2.479 1.00 98.19 83 MET A O 1
ATOM 656 N N . VAL A 1 84 ? -5.689 3.117 -1.150 1.00 97.50 84 VAL A N 1
ATOM 657 C CA . VAL A 1 84 ? -4.502 2.881 -1.990 1.00 97.50 84 VAL A CA 1
ATOM 658 C C . VAL A 1 84 ? -4.880 2.061 -3.219 1.00 97.50 84 VAL A C 1
ATOM 660 O O . VAL A 1 84 ? -4.507 2.418 -4.336 1.00 97.50 84 VAL A O 1
ATOM 663 N N . ALA A 1 85 ? -5.630 0.977 -3.025 1.00 96.44 85 ALA A N 1
ATOM 664 C CA . ALA A 1 85 ? -5.996 0.042 -4.081 1.00 96.44 85 ALA A CA 1
ATOM 665 C C . ALA A 1 85 ? -6.856 0.696 -5.181 1.00 96.44 85 ALA A C 1
ATOM 667 O O . ALA A 1 85 ? -6.711 0.368 -6.361 1.00 96.44 85 ALA A O 1
ATOM 668 N N . ASP A 1 86 ? -7.698 1.663 -4.817 1.00 96.44 86 ASP A N 1
ATOM 669 C CA . ASP A 1 86 ? -8.532 2.436 -5.748 1.00 96.44 86 ASP A CA 1
ATOM 670 C C . ASP A 1 86 ? -7.761 3.499 -6.537 1.00 96.44 86 ASP A C 1
ATOM 672 O O . ASP A 1 86 ? -8.266 4.045 -7.517 1.00 96.44 86 ASP A O 1
ATOM 676 N N . ARG A 1 87 ? -6.524 3.789 -6.129 1.00 94.88 87 ARG A N 1
ATOM 677 C CA . ARG A 1 87 ? -5.630 4.759 -6.776 1.00 94.88 87 ARG A CA 1
ATOM 678 C C . ARG A 1 87 ? -4.401 4.106 -7.391 1.00 94.88 87 ARG A C 1
ATOM 680 O O . ARG A 1 87 ? -3.419 4.788 -7.684 1.00 94.88 87 ARG A O 1
ATOM 687 N N . LEU A 1 88 ? -4.442 2.792 -7.595 1.00 93.62 88 LEU A N 1
ATOM 688 C CA . LEU A 1 88 ? -3.386 2.116 -8.330 1.00 93.62 88 LEU A CA 1
ATOM 689 C C . LEU A 1 88 ? -3.291 2.670 -9.758 1.00 93.62 88 LEU A C 1
ATOM 691 O O . LEU A 1 88 ? -4.321 2.947 -10.380 1.00 93.62 88 LEU A O 1
ATOM 695 N N . PRO A 1 89 ? -2.070 2.794 -10.306 1.00 89.12 89 PRO A N 1
ATOM 696 C CA . PRO A 1 89 ? -1.888 3.135 -11.706 1.00 89.12 89 PRO A CA 1
ATOM 697 C C . PRO A 1 89 ? -2.700 2.204 -12.626 1.00 89.12 89 PRO A C 1
ATOM 699 O O . PRO A 1 89 ? -2.847 1.013 -12.331 1.00 89.12 89 PRO A O 1
ATOM 702 N N . PRO A 1 90 ? -3.209 2.693 -13.767 1.00 83.88 90 PRO A N 1
ATOM 703 C CA . PRO A 1 90 ? -3.850 1.821 -14.744 1.00 83.88 90 PRO A CA 1
ATOM 704 C C . PRO A 1 90 ? -2.862 0.745 -15.218 1.00 83.88 90 PRO A C 1
ATOM 706 O O . PRO A 1 90 ? -1.681 1.024 -15.422 1.00 83.88 90 PRO A O 1
ATOM 709 N N . GLY A 1 91 ? -3.336 -0.494 -15.364 1.00 81.44 91 GLY A N 1
ATOM 710 C CA . GLY A 1 91 ? -2.480 -1.621 -15.756 1.00 81.44 91 GLY A CA 1
ATOM 711 C C . GLY A 1 91 ? -1.507 -2.090 -14.665 1.00 81.44 91 GLY A C 1
ATOM 712 O O . GLY A 1 91 ? -0.530 -2.770 -14.972 1.00 81.44 91 GLY A O 1
ATOM 713 N N . CYS A 1 92 ? -1.739 -1.740 -13.394 1.00 83.81 92 CYS A N 1
ATOM 714 C CA . CYS A 1 92 ? -0.914 -2.212 -12.282 1.00 83.81 92 CYS A CA 1
ATOM 715 C C . CYS A 1 92 ? -1.052 -3.736 -12.100 1.00 83.81 92 CYS A C 1
ATOM 717 O O . CYS A 1 92 ? -2.023 -4.229 -11.525 1.00 83.81 92 CYS A O 1
ATOM 719 N N . GLY A 1 93 ? -0.088 -4.478 -12.649 1.00 85.69 93 GLY A N 1
ATOM 720 C CA . GLY A 1 93 ? 0.026 -5.930 -12.540 1.00 85.69 93 GLY A CA 1
ATOM 721 C C . GLY A 1 93 ? 1.007 -6.378 -11.455 1.00 85.69 93 GLY A C 1
ATOM 722 O O . GLY A 1 93 ? 1.405 -5.611 -10.579 1.00 85.69 93 GLY A O 1
ATOM 723 N N . ARG A 1 94 ? 1.416 -7.648 -11.526 1.00 93.12 94 ARG A N 1
ATOM 724 C CA . ARG A 1 94 ? 2.415 -8.221 -10.614 1.00 93.12 94 ARG A CA 1
ATOM 725 C C . ARG A 1 94 ? 3.742 -7.478 -10.706 1.00 93.12 94 ARG A C 1
ATOM 727 O O . ARG A 1 94 ? 4.195 -7.161 -11.803 1.00 93.12 94 ARG A O 1
ATOM 734 N N . ALA A 1 95 ? 4.374 -7.264 -9.554 1.00 92.88 95 ALA A N 1
ATOM 735 C CA . ALA A 1 95 ? 5.686 -6.658 -9.501 1.00 92.88 95 ALA A CA 1
ATOM 736 C C . ALA A 1 95 ? 6.710 -7.470 -10.311 1.00 92.88 95 ALA A C 1
ATOM 738 O O . ALA A 1 95 ? 6.746 -8.703 -10.243 1.00 92.88 95 ALA A O 1
ATOM 739 N N . VAL A 1 96 ? 7.537 -6.759 -11.070 1.00 92.31 96 VAL A N 1
ATOM 740 C CA . VAL A 1 96 ? 8.552 -7.325 -11.963 1.00 92.31 96 VAL A CA 1
ATOM 741 C C . VAL A 1 96 ? 9.903 -7.373 -11.247 1.00 92.31 96 VAL A C 1
ATOM 743 O O . VAL A 1 96 ? 10.219 -6.509 -10.426 1.00 92.31 96 VAL A O 1
ATOM 746 N N . VAL A 1 97 ? 10.706 -8.393 -11.555 1.00 92.44 97 VAL A N 1
ATOM 747 C CA . VAL A 1 97 ? 12.099 -8.471 -11.091 1.00 92.44 97 VAL A CA 1
ATOM 748 C C . VAL A 1 97 ? 12.931 -7.412 -11.811 1.00 92.44 97 VAL A C 1
ATOM 750 O O . VAL A 1 97 ? 12.852 -7.298 -13.031 1.00 92.44 97 VAL A O 1
ATOM 753 N N . GLY A 1 98 ? 13.717 -6.650 -11.056 1.00 91.75 98 GLY A N 1
ATOM 754 C CA . GLY A 1 98 ? 14.456 -5.484 -11.542 1.00 91.75 98 GLY A CA 1
ATOM 755 C C . GLY A 1 98 ? 14.038 -4.216 -10.806 1.00 91.75 98 GLY A C 1
ATOM 756 O O . GLY A 1 98 ? 13.407 -4.279 -9.748 1.00 91.75 98 GLY A O 1
ATOM 757 N N . ASN A 1 99 ? 14.393 -3.060 -11.354 1.00 91.94 99 ASN A N 1
ATOM 758 C CA . ASN A 1 99 ? 14.151 -1.749 -10.760 1.00 91.94 99 ASN A CA 1
ATOM 759 C C . ASN A 1 99 ? 13.256 -0.863 -11.652 1.00 91.94 99 ASN A C 1
ATOM 761 O O . ASN A 1 99 ? 12.842 -1.241 -12.749 1.00 91.94 99 ASN A O 1
ATOM 765 N N . ARG A 1 100 ? 12.939 0.353 -11.194 1.00 88.69 100 ARG A N 1
ATOM 766 C CA . ARG A 1 100 ? 12.059 1.291 -11.918 1.00 88.69 100 ARG A CA 1
ATOM 767 C C . ARG A 1 100 ? 12.520 1.624 -13.342 1.00 88.69 100 ARG A C 1
ATOM 769 O O . A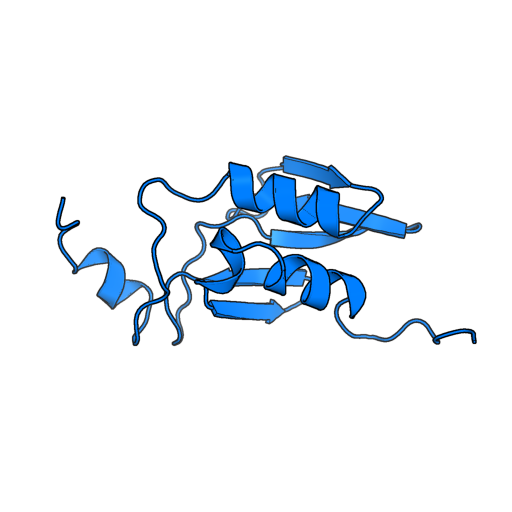RG A 1 100 ? 11.683 2.003 -14.155 1.00 88.69 100 ARG A O 1
ATOM 776 N N . HIS A 1 101 ? 13.816 1.545 -13.643 1.00 87.25 101 HIS A N 1
ATOM 777 C CA . HIS A 1 101 ? 14.336 1.813 -14.984 1.00 87.25 101 HIS A CA 1
ATOM 778 C C . HIS A 1 101 ? 13.987 0.684 -15.958 1.00 87.25 101 HIS A C 1
ATOM 780 O O . HIS A 1 101 ? 13.763 0.955 -17.135 1.00 87.25 101 HIS A O 1
ATOM 786 N N . ASP A 1 102 ? 13.841 -0.542 -15.454 1.00 84.50 102 AS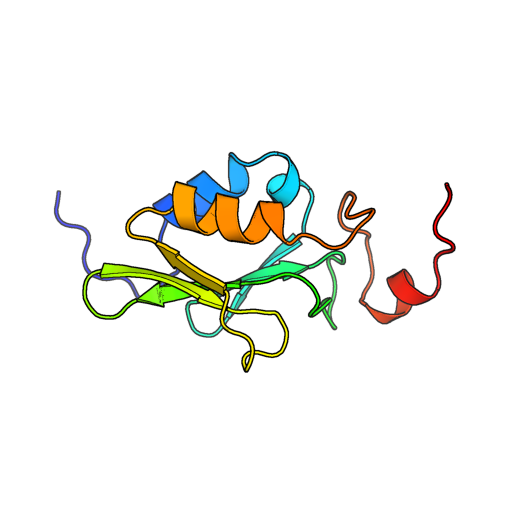P A N 1
ATOM 787 C CA . ASP A 1 102 ? 13.487 -1.713 -16.254 1.00 84.50 102 ASP A CA 1
ATOM 788 C C . ASP A 1 102 ? 11.995 -1.703 -16.618 1.00 84.50 102 ASP A C 1
ATOM 790 O O . ASP A 1 102 ? 11.626 -2.037 -17.737 1.00 84.50 102 ASP A O 1
ATOM 794 N N . ILE A 1 103 ? 11.124 -1.224 -15.721 1.00 75.62 103 ILE A N 1
ATOM 795 C CA . ILE A 1 103 ? 9.669 -1.157 -15.963 1.00 75.62 103 ILE A CA 1
ATOM 796 C C . ILE A 1 103 ? 9.288 -0.111 -17.011 1.00 75.62 103 ILE A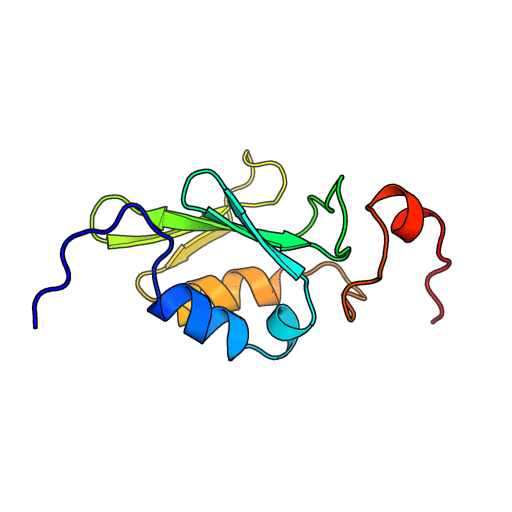 C 1
ATOM 798 O O . ILE A 1 103 ? 8.358 -0.330 -17.782 1.00 75.62 103 ILE A O 1
ATOM 802 N N . VAL A 1 104 ? 9.993 1.021 -17.065 1.00 64.88 104 VAL A N 1
ATOM 803 C CA . VAL A 1 104 ? 9.751 2.054 -18.092 1.00 64.88 104 VAL A CA 1
ATOM 804 C C . VAL A 1 104 ? 10.166 1.561 -19.485 1.00 64.88 104 VAL A C 1
ATOM 806 O O . VAL A 1 104 ? 9.655 2.054 -20.487 1.00 64.88 104 VAL A O 1
ATOM 809 N N . ALA A 1 105 ? 11.062 0.574 -19.554 1.00 54.97 105 ALA A N 1
ATOM 810 C CA . ALA A 1 105 ? 11.537 -0.015 -20.799 1.00 54.97 105 ALA A CA 1
ATOM 811 C C . ALA A 1 105 ? 10.653 -1.164 -21.324 1.00 54.97 105 ALA A C 1
ATOM 813 O O . ALA A 1 105 ? 10.829 -1.574 -22.472 1.00 54.97 105 ALA A O 1
ATOM 814 N N . LEU A 1 106 ? 9.708 -1.680 -20.528 1.00 47.69 106 LEU A N 1
ATOM 815 C CA . LEU A 1 106 ? 8.803 -2.744 -20.964 1.00 47.69 106 LEU A CA 1
ATOM 816 C C . LEU A 1 106 ? 7.582 -2.143 -21.685 1.00 47.69 106 LEU A C 1
ATOM 818 O O . LEU A 1 106 ? 6.832 -1.374 -21.068 1.00 47.69 106 LEU A O 1
ATOM 822 N N . PRO A 1 107 ? 7.345 -2.475 -22.971 1.00 42.12 107 PRO A N 1
ATOM 823 C CA . PRO A 1 107 ? 6.105 -2.096 -23.631 1.00 42.12 107 PRO A CA 1
ATOM 824 C C . PRO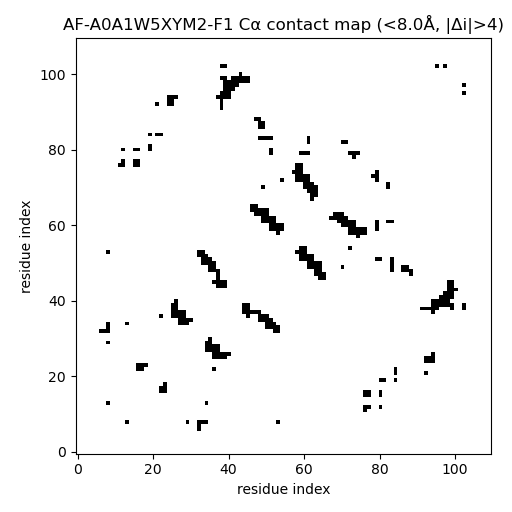 A 1 107 ? 4.923 -2.654 -22.834 1.00 42.12 107 PRO A C 1
ATOM 826 O O . PRO A 1 107 ? 4.966 -3.769 -22.314 1.00 42.12 107 PRO A O 1
ATOM 829 N N . GLN A 1 108 ? 3.887 -1.831 -22.680 1.00 45.00 108 GLN A N 1
ATOM 830 C CA . GLN A 1 108 ? 2.634 -2.253 -22.067 1.00 45.00 108 GLN A CA 1
ATOM 831 C C . GLN A 1 108 ? 1.959 -3.209 -23.061 1.00 45.00 108 GLN A C 1
ATOM 833 O O . GLN A 1 108 ? 1.304 -2.759 -23.999 1.00 45.00 108 GLN A O 1
ATOM 838 N N . GLU A 1 109 ? 2.208 -4.510 -22.925 1.00 38.72 109 GLU A N 1
ATOM 839 C CA . GLU A 1 109 ? 1.525 -5.538 -23.714 1.00 38.72 109 GLU A CA 1
ATOM 840 C C . GLU A 1 109 ? 0.028 -5.476 -23.347 1.00 38.72 109 GLU A C 1
ATOM 842 O O . GLU A 1 109 ? -0.328 -5.610 -22.172 1.00 38.72 109 GLU A O 1
ATOM 847 N N . GLY A 1 110 ? -0.805 -5.145 -24.340 1.00 38.47 110 GLY A N 1
ATOM 848 C CA . GLY A 1 110 ? -2.244 -4.882 -24.200 1.00 38.47 110 GLY A CA 1
ATOM 849 C C . GLY A 1 110 ? -3.123 -6.115 -24.059 1.00 38.47 110 GLY A C 1
ATOM 850 O O . GLY A 1 110 ? -2.661 -7.235 -24.369 1.00 38.47 110 GLY A O 1
#

Sequence (110 aa):
MRLLASDRVDGDLVCAAYAEPRLRQLFPWVGMWELHFSRCTEYPCTWDVPYIAPRRGGGFVVAGPSRVEWVGEADTAEAAVEMVADRLPPGCGRAVVGNRHDIVALPQEG

Nearest PDB structures (foldseek):
  4v0o-assembly1_F  TM=6.347E-01  e=4.684E+00  Chlamydomonas reinhardtii
  7o6z-assembly1_A  TM=6.668E-01  e=7.651E+00  Methylacidimicrobium sp. AP8

pLDDT: mean 85.5, std 16.9, range [30.28, 98.19]

Radius of gyration: 14.23 Å; Cα contacts (8 Å, |Δi|>4): 201; chains: 1; bounding box: 26×26×50 Å

Secondary structure (DSSP, 8-state):
------SS--HHHHHHHHHSHHHHTSEEEEETTEEEEESBSSSSPP--S-EEEEPTTSSEEEE-TTSS-EEEEESSHHHHHHHHHTTPPTT--SPBSS-HHHHHTS----

Mean predicted aligned error: 6.7 Å

Solvent-accessible surface area (backbone atoms only — not comparable to full-atom values): 6340 Å² total; per-residue (Å²): 135,84,81,72,92,59,102,57,65,58,67,64,40,56,52,36,38,55,67,38,69,77,53,51,34,32,34,75,48,75,56,96,62,22,48,36,44,14,56,19,72,33,81,59,56,42,67,67,35,37,31,40,33,74,31,92,94,63,37,30,33,33,31,30,46,80,71,78,42,78,71,49,74,23,80,44,45,58,57,39,40,49,61,34,62,77,52,49,53,89,86,72,58,66,38,40,88,46,24,41,74,56,60,76,68,53,80,83,82,128

Foldseek 3Di:
DDDDPDPEADPQLVVLLCVPPLSVLFAWDDDPSKIDTFLANDPPGDLQFWIWHADVVAFIFIAHSVNVGGQGTDRGSNVNSVSRSVRDDPPSGHRDYDHPVVVVVDPSPD